Protein AF-A0A382N9I4-F1 (afdb_monomer)

Sequence (144 aa):
MTTFRITFIALTLSLASAFGQSQLPPLEKSVEDKSTGLNVPPGFEVDLVYKVDKRKYGSWIAMTFDDKGRLAVSDQGRAGTFSIEIPKPGEAFDESKIKKLNVKSSQWGMLHAFGHLYMMGNRSLNRAKVLANGDLGPTEFLAE

Secondary structure (DSSP, 8-state):
--STTHHHHHHHHHHHHHH----PPPPPPPEE-TTT--EE-TT----------HHHH--EEEEEE-TTSPEEEEESSSS-EEEEPPPPTTSPP-GGG-EE-SS-S-EEEEEEETTEEEEEETTEEEEEEEPTTS-EEEEEEEE-

Solvent-accessible surface area (backbone atoms only — not comparable to full-atom values): 8682 Å² total; per-residue (Å²): 142,70,72,76,67,57,62,60,56,59,59,57,60,61,53,55,61,74,75,63,68,81,71,73,74,80,80,70,75,60,41,69,35,85,87,71,71,49,72,34,54,82,95,62,85,72,81,87,69,75,82,76,54,51,89,73,50,30,52,71,64,23,57,28,55,45,102,83,66,28,37,40,36,12,4,62,57,83,58,29,16,33,37,37,76,70,55,59,92,94,51,79,59,64,74,87,62,57,38,80,48,98,54,76,35,30,26,65,40,48,43,56,53,97,62,24,44,37,36,29,34,88,72,31,35,31,34,21,42,53,42,95,90,69,49,70,47,73,77,42,83,77,50,103

Structure (mmCIF, N/CA/C/O backbone):
data_AF-A0A382N9I4-F1
#
_entry.id   AF-A0A382N9I4-F1
#
loop_
_atom_site.group_PDB
_atom_site.id
_atom_site.type_symbol
_atom_site.la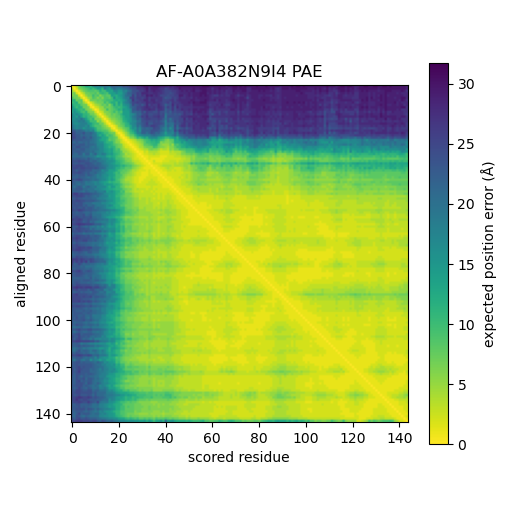bel_atom_id
_atom_site.label_alt_id
_atom_site.label_comp_id
_atom_site.label_asym_id
_atom_site.label_entity_id
_atom_site.label_seq_id
_atom_site.pdbx_PDB_ins_code
_atom_site.Cartn_x
_atom_site.Cartn_y
_atom_site.Cartn_z
_atom_site.occupancy
_atom_site.B_iso_or_equiv
_atom_site.auth_seq_id
_atom_site.auth_comp_id
_atom_site.auth_asym_id
_atom_site.auth_atom_id
_atom_site.pdbx_PDB_model_num
ATOM 1 N N . MET A 1 1 ? -61.462 -26.212 -26.743 1.00 52.34 1 MET A N 1
ATOM 2 C CA . MET A 1 1 ? -60.187 -26.777 -26.230 1.00 52.34 1 MET A CA 1
ATOM 3 C C . MET A 1 1 ? -59.021 -25.774 -26.179 1.00 52.34 1 MET A C 1
ATOM 5 O O . MET A 1 1 ? -57.904 -26.182 -25.891 1.00 52.34 1 MET A O 1
ATOM 9 N N . THR A 1 2 ? -59.242 -24.469 -26.373 1.00 53.66 2 THR A N 1
ATOM 10 C CA . THR A 1 2 ? -58.158 -23.464 -26.467 1.00 53.66 2 THR A CA 1
ATOM 11 C C . THR A 1 2 ? -58.172 -22.399 -25.364 1.00 53.66 2 THR A C 1
ATOM 13 O O . THR A 1 2 ? -57.145 -21.780 -25.118 1.00 53.66 2 THR A O 1
ATOM 16 N N . THR A 1 3 ? -59.272 -22.231 -24.627 1.00 51.41 3 TH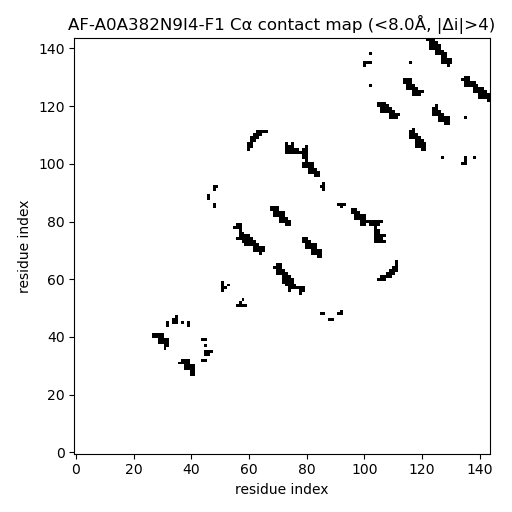R A N 1
ATOM 17 C CA . THR A 1 3 ? -59.397 -21.227 -23.551 1.00 51.41 3 THR A CA 1
ATOM 18 C C . THR A 1 3 ? -58.846 -21.689 -22.197 1.00 51.41 3 THR A C 1
ATOM 20 O O . THR A 1 3 ? -58.390 -20.865 -21.418 1.00 51.41 3 THR A O 1
ATOM 23 N N . PHE A 1 4 ? -58.786 -23.000 -21.937 1.00 48.09 4 PHE A N 1
ATOM 24 C CA . PHE A 1 4 ? -58.301 -23.558 -20.661 1.00 48.09 4 PHE A CA 1
ATOM 25 C C . PHE A 1 4 ? -56.769 -23.503 -20.484 1.00 48.09 4 PHE A C 1
ATOM 27 O O . PHE A 1 4 ? -56.270 -23.618 -19.368 1.00 48.09 4 PHE A O 1
ATOM 34 N N . ARG A 1 5 ? -56.006 -23.329 -21.574 1.00 50.59 5 ARG A N 1
ATOM 35 C CA . ARG A 1 5 ? -54.529 -23.306 -21.551 1.00 50.59 5 ARG A CA 1
ATOM 36 C C . ARG A 1 5 ? -53.931 -21.931 -21.234 1.00 50.59 5 ARG A C 1
ATOM 38 O O . ARG A 1 5 ? -52.788 -21.870 -20.801 1.00 50.59 5 ARG A O 1
ATOM 45 N N . ILE A 1 6 ? -54.684 -20.845 -21.416 1.00 49.75 6 ILE A N 1
ATOM 46 C CA . ILE A 1 6 ? -54.178 -19.473 -21.225 1.00 49.75 6 ILE A CA 1
ATOM 47 C C . ILE A 1 6 ? -54.311 -19.036 -19.755 1.00 49.75 6 ILE A C 1
ATOM 49 O O . ILE A 1 6 ? -53.435 -18.355 -19.229 1.00 49.75 6 ILE A O 1
ATOM 53 N N . THR A 1 7 ? -55.336 -19.510 -19.043 1.00 48.03 7 THR A N 1
ATOM 54 C CA . THR A 1 7 ? -55.563 -19.179 -17.624 1.00 48.03 7 THR A CA 1
ATOM 55 C C . THR A 1 7 ? -54.505 -19.780 -16.690 1.00 48.03 7 THR A C 1
ATOM 57 O O . THR A 1 7 ? -54.191 -19.195 -15.659 1.00 48.03 7 THR A O 1
ATOM 60 N N . PHE A 1 8 ? -53.901 -20.914 -17.064 1.00 46.62 8 PHE A N 1
ATOM 61 C CA . PHE A 1 8 ? -52.876 -21.581 -16.252 1.00 46.62 8 PHE A CA 1
ATOM 62 C C . PHE A 1 8 ? -51.511 -20.871 -16.271 1.00 46.62 8 PHE A C 1
ATOM 64 O O . PHE A 1 8 ? -50.796 -20.921 -15.277 1.00 46.62 8 PHE A O 1
ATOM 71 N N . ILE A 1 9 ? -51.162 -20.169 -17.356 1.00 51.00 9 ILE A N 1
ATOM 72 C CA . ILE A 1 9 ? -49.867 -19.470 -17.490 1.00 51.00 9 ILE A CA 1
ATOM 73 C C . ILE A 1 9 ? -49.864 -18.141 -16.712 1.00 51.00 9 ILE A C 1
ATOM 75 O O . ILE A 1 9 ? -48.844 -17.753 -16.140 1.00 51.00 9 ILE A O 1
ATOM 79 N N . ALA A 1 10 ? -51.012 -17.461 -16.624 1.00 51.06 10 ALA A N 1
ATOM 80 C CA . ALA A 1 10 ? -51.140 -16.223 -15.853 1.00 51.06 10 ALA A CA 1
ATOM 81 C C . ALA A 1 10 ? -51.006 -16.457 -14.336 1.00 51.06 10 ALA A C 1
ATOM 83 O O . ALA A 1 10 ? -50.410 -15.639 -13.642 1.00 51.06 10 ALA A O 1
ATOM 84 N N . LEU A 1 11 ? -51.490 -17.598 -13.830 1.00 50.16 11 LEU A N 1
ATOM 85 C CA . LEU A 1 11 ? -51.446 -17.923 -12.400 1.00 50.16 11 LEU A CA 1
ATOM 86 C C . LEU A 1 11 ? -50.027 -18.279 -11.913 1.00 50.16 11 LEU A C 1
ATOM 88 O O . LEU A 1 11 ? -49.667 -17.987 -10.772 1.00 50.16 11 LEU A O 1
ATOM 92 N N . THR A 1 12 ? -49.197 -18.867 -12.781 1.00 53.44 12 THR A N 1
ATOM 93 C CA . THR A 1 12 ? -47.813 -19.237 -12.446 1.00 53.44 12 THR A CA 1
ATOM 94 C C . THR A 1 12 ? -46.857 -18.043 -12.409 1.00 53.44 12 THR A C 1
ATOM 96 O O . THR A 1 12 ? -45.900 -18.063 -11.638 1.00 53.44 12 THR A O 1
ATOM 99 N N . LEU A 1 13 ? -47.119 -16.977 -13.179 1.00 50.84 13 LEU A N 1
ATOM 100 C CA . LEU A 1 13 ? -46.260 -15.785 -13.195 1.00 50.84 13 LEU A CA 1
ATOM 101 C C . LEU A 1 13 ? -46.452 -14.904 -11.946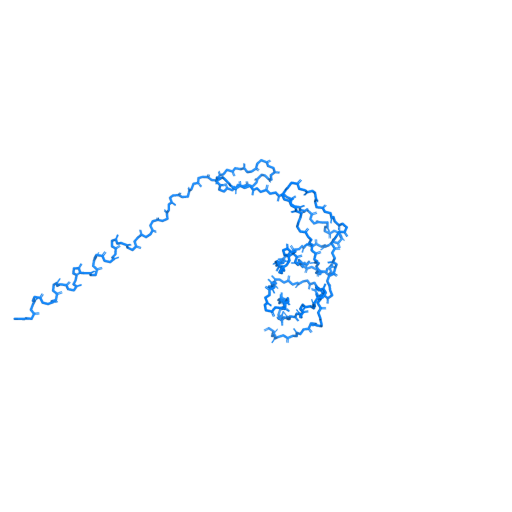 1.00 50.84 13 LEU A C 1
ATOM 103 O O . LEU A 1 13 ? -45.493 -14.311 -11.463 1.00 50.84 13 LEU A O 1
ATOM 107 N N . SER A 1 14 ? -47.658 -14.878 -11.370 1.00 52.34 14 SER A N 1
ATOM 108 C CA . SER A 1 14 ? -47.953 -14.168 -10.115 1.00 52.34 14 SER A CA 1
ATOM 109 C C . SER A 1 14 ? -47.367 -14.840 -8.866 1.00 52.34 14 SER A C 1
ATOM 111 O O . SER A 1 14 ? -47.097 -14.158 -7.876 1.00 52.34 14 SER A O 1
ATOM 113 N N . LEU A 1 15 ? -47.134 -16.159 -8.897 1.00 50.75 15 LEU A N 1
ATOM 114 C CA . LEU A 1 15 ? -46.534 -16.877 -7.767 1.00 50.75 15 LEU A CA 1
ATOM 115 C C . LEU A 1 15 ? -45.019 -16.636 -7.666 1.00 50.75 15 LEU A C 1
ATOM 117 O O . LEU A 1 15 ? -44.485 -16.588 -6.563 1.00 50.75 15 LEU A O 1
ATOM 121 N N . ALA A 1 16 ? -44.330 -16.420 -8.792 1.00 53.19 16 ALA A N 1
ATOM 122 C CA . ALA A 1 16 ? -42.890 -16.152 -8.804 1.00 53.19 16 ALA A CA 1
ATOM 123 C C . ALA A 1 16 ? -42.526 -14.808 -8.139 1.00 53.19 16 ALA A C 1
ATOM 125 O O . ALA A 1 16 ? -41.481 -14.699 -7.500 1.00 53.19 16 ALA A O 1
ATOM 126 N N . SER A 1 17 ? -43.405 -13.803 -8.213 1.00 55.16 17 SER A N 1
ATOM 127 C CA . SER A 1 17 ? -43.220 -12.508 -7.542 1.00 55.16 17 SER A CA 1
ATOM 128 C C . SER A 1 17 ? -43.367 -12.567 -6.017 1.00 55.16 17 SER A C 1
ATOM 130 O O . SER A 1 17 ? -42.752 -11.759 -5.333 1.00 55.16 17 SER A O 1
ATOM 132 N N . ALA A 1 18 ? -44.120 -13.530 -5.470 1.00 55.12 18 ALA A N 1
ATOM 133 C CA . ALA A 1 18 ? -44.329 -13.648 -4.022 1.00 55.12 18 ALA A CA 1
ATOM 134 C C . ALA A 1 18 ? -43.127 -14.267 -3.281 1.00 55.12 18 ALA A C 1
ATOM 136 O O . ALA A 1 18 ? -42.943 -14.017 -2.094 1.00 55.12 18 ALA A O 1
ATOM 137 N N . P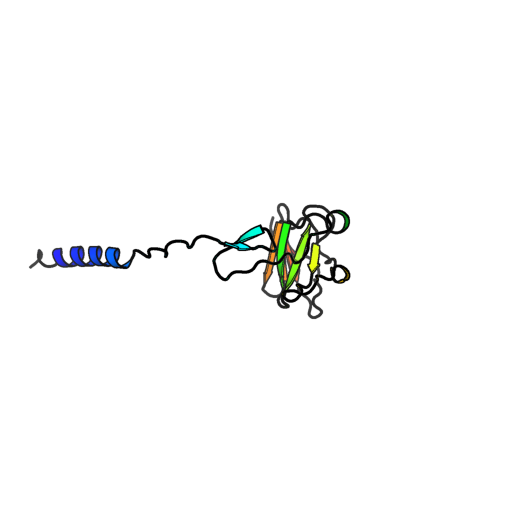HE A 1 19 ? -42.290 -15.042 -3.979 1.00 58.12 19 PHE A N 1
ATOM 138 C CA . PHE A 1 19 ? -41.080 -15.657 -3.413 1.00 58.12 19 PHE A CA 1
ATOM 139 C C . PHE A 1 19 ? -39.786 -14.906 -3.772 1.00 58.12 19 PHE A C 1
ATOM 141 O O . PHE A 1 19 ? -38.716 -15.265 -3.290 1.00 58.12 19 PHE A O 1
ATOM 148 N N . GLY A 1 20 ? -39.872 -13.868 -4.611 1.00 55.75 20 GLY A N 1
ATOM 149 C CA . GLY A 1 20 ? -38.724 -13.090 -5.091 1.00 55.75 20 GLY A CA 1
ATOM 150 C C . GLY A 1 20 ? -38.381 -11.846 -4.264 1.00 55.75 20 GLY A C 1
ATOM 151 O O . GLY A 1 20 ? -37.394 -11.177 -4.562 1.00 55.75 20 GLY A O 1
ATOM 152 N N . GLN A 1 21 ? -39.160 -11.506 -3.235 1.00 58.31 21 GLN A N 1
ATOM 153 C CA . GLN A 1 21 ? -38.844 -10.383 -2.351 1.00 58.31 21 GLN A CA 1
ATOM 154 C C . GLN A 1 21 ? -37.895 -10.832 -1.243 1.00 58.31 21 GLN A C 1
ATOM 156 O O . GLN A 1 21 ? -38.304 -11.139 -0.126 1.00 58.31 21 GLN A O 1
ATOM 161 N N . SER A 1 22 ? -36.596 -10.830 -1.546 1.00 66.94 22 SER A N 1
ATOM 162 C CA . SER A 1 22 ? -35.564 -10.790 -0.513 1.00 66.94 22 SER A CA 1
ATOM 163 C C . SER A 1 22 ? -35.685 -9.456 0.233 1.00 66.94 22 SER A C 1
ATOM 165 O O . SER A 1 22 ? -35.072 -8.457 -0.150 1.00 66.94 22 SER A O 1
ATOM 167 N N . GLN A 1 23 ? -36.519 -9.405 1.270 1.00 72.62 23 GLN A N 1
ATOM 168 C CA . GLN A 1 23 ? -36.450 -8.325 2.244 1.00 72.62 23 GLN A CA 1
ATOM 169 C C . GLN A 1 23 ? -35.132 -8.497 2.988 1.00 72.62 23 GLN A C 1
ATOM 171 O O . GLN A 1 23 ? -34.937 -9.480 3.703 1.00 72.62 23 GLN A O 1
ATOM 176 N N . LEU A 1 24 ? -34.204 -7.564 2.774 1.00 76.00 24 LEU A N 1
ATOM 177 C CA . LEU A 1 24 ? -33.024 -7.480 3.621 1.00 76.00 24 LEU A CA 1
ATOM 178 C C . LEU A 1 24 ? 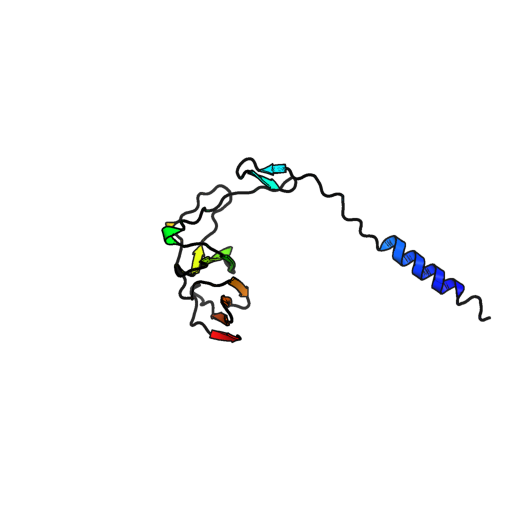-33.508 -7.375 5.074 1.00 76.00 24 LEU A C 1
ATOM 180 O O . LEU A 1 24 ? -34.471 -6.638 5.328 1.00 76.00 24 LEU A O 1
ATOM 184 N N . PRO A 1 25 ? -32.892 -8.107 6.018 1.00 76.44 25 PRO A N 1
ATOM 185 C CA . PRO A 1 25 ? -33.212 -7.922 7.422 1.00 76.44 25 PRO A CA 1
ATOM 186 C C . PRO A 1 25 ? -33.050 -6.435 7.771 1.00 76.44 25 PRO A C 1
ATOM 188 O O . PRO A 1 25 ? -32.176 -5.770 7.199 1.00 76.44 25 PRO A O 1
ATOM 191 N N . PRO A 1 26 ? -33.885 -5.886 8.671 1.00 78.44 26 PRO A N 1
ATOM 192 C CA . PRO A 1 26 ? -33.716 -4.518 9.134 1.00 78.44 26 PRO A CA 1
ATOM 193 C C . PRO A 1 26 ? -32.270 -4.297 9.579 1.00 78.44 26 PRO A C 1
ATOM 195 O O . PRO A 1 26 ? -31.738 -5.091 10.354 1.00 78.44 26 PRO A O 1
ATOM 198 N N . LEU A 1 27 ? -31.631 -3.244 9.064 1.00 79.56 27 LEU A N 1
ATOM 199 C CA . LEU A 1 27 ? -30.269 -2.898 9.459 1.00 79.56 27 LEU A CA 1
ATOM 200 C C . LEU A 1 27 ? -30.261 -2.607 10.958 1.00 79.56 27 LEU A C 1
ATOM 202 O O . LEU A 1 27 ? -30.929 -1.683 11.427 1.00 79.56 27 LEU A O 1
ATOM 206 N N . GLU A 1 28 ? -29.519 -3.418 11.701 1.00 87.75 28 GLU A N 1
ATOM 207 C CA . GLU A 1 28 ? -29.333 -3.207 13.126 1.00 87.75 28 GLU A CA 1
ATOM 208 C C . GLU A 1 28 ? -28.593 -1.884 13.355 1.00 87.75 28 GLU A C 1
ATOM 210 O O . GLU A 1 28 ? -27.739 -1.476 12.561 1.00 87.75 28 GLU A O 1
ATOM 215 N N . LYS A 1 29 ? -28.948 -1.172 14.429 1.00 92.19 29 LYS A N 1
ATOM 216 C CA . LYS A 1 29 ? -28.313 0.110 14.736 1.00 92.19 29 LYS A CA 1
ATOM 217 C C . LYS A 1 29 ? -26.837 -0.133 15.056 1.00 92.19 29 LYS A C 1
ATOM 219 O O . LYS A 1 29 ? -26.517 -0.966 15.899 1.00 92.19 29 LYS A O 1
ATOM 224 N N . SER A 1 30 ? -25.952 0.619 14.409 1.00 92.81 30 SER A N 1
ATOM 225 C CA . SER A 1 30 ? -24.517 0.556 14.680 1.00 92.81 30 SER A CA 1
ATOM 226 C C . SER A 1 30 ? -24.191 0.952 16.123 1.00 92.81 30 SER A C 1
ATOM 228 O O . SER A 1 30 ? -24.869 1.794 16.721 1.00 92.81 30 SER A O 1
ATOM 230 N N . VAL A 1 31 ? -23.119 0.373 16.650 1.00 93.38 31 VAL A N 1
ATOM 231 C CA . VAL A 1 31 ? -22.532 0.660 17.958 1.00 93.38 31 VAL A CA 1
ATOM 232 C C . VAL A 1 31 ? -21.215 1.395 17.738 1.00 93.38 31 VAL A C 1
ATOM 234 O O . VAL A 1 31 ? -20.440 1.038 16.854 1.00 93.38 31 VAL A O 1
ATOM 237 N N . GLU A 1 32 ? -20.961 2.434 18.525 1.00 93.31 32 GLU A N 1
ATOM 238 C CA . GLU A 1 32 ? -19.680 3.137 18.501 1.00 93.31 32 GLU A CA 1
ATOM 239 C C . GLU A 1 32 ? -18.593 2.273 19.158 1.00 93.31 32 GLU A C 1
ATOM 241 O O . GLU A 1 32 ? -18.704 1.891 20.327 1.00 93.31 32 GLU A O 1
ATOM 246 N N . ASP A 1 33 ? -17.534 1.979 18.410 1.00 89.25 33 ASP A N 1
ATOM 247 C CA . ASP A 1 33 ? -16.311 1.391 18.931 1.00 89.25 33 ASP A CA 1
ATOM 248 C C . ASP A 1 33 ? -15.581 2.423 19.796 1.00 89.25 33 ASP A C 1
ATOM 250 O O . ASP A 1 33 ? -15.140 3.467 19.318 1.00 89.25 33 ASP A O 1
ATOM 254 N N . LYS A 1 34 ? -15.436 2.132 21.091 1.00 83.50 34 LYS A N 1
ATOM 255 C CA . LYS A 1 34 ? -14.861 3.083 22.056 1.00 83.50 34 LYS A CA 1
ATOM 256 C C . LYS A 1 34 ? -13.391 3.400 21.795 1.00 83.50 34 LYS A C 1
ATOM 258 O O . LYS A 1 34 ? -12.920 4.445 22.236 1.00 83.50 34 LYS A O 1
ATOM 263 N N . SER A 1 35 ? -12.657 2.486 21.162 1.00 80.69 35 SER A N 1
ATOM 264 C CA . SER A 1 35 ? -11.216 2.638 20.960 1.00 80.69 35 SER A CA 1
ATOM 265 C C . SER A 1 35 ? -10.897 3.586 19.800 1.00 80.69 35 SER A C 1
ATOM 267 O O . SER A 1 35 ? -9.913 4.324 19.854 1.00 80.69 35 SER A O 1
ATOM 269 N N . THR A 1 36 ? -11.770 3.627 18.790 1.00 87.81 36 THR A N 1
ATOM 270 C CA . THR A 1 36 ? -11.573 4.393 17.553 1.00 87.81 36 THR A CA 1
ATOM 271 C C . THR A 1 36 ? -12.598 5.506 17.321 1.00 87.81 36 THR A C 1
ATOM 273 O O . THR A 1 36 ? -12.337 6.408 16.525 1.00 87.81 36 THR A O 1
ATOM 276 N N . GLY A 1 37 ? -13.752 5.469 17.994 1.00 90.81 37 GLY A N 1
ATOM 277 C CA . GLY A 1 37 ? -14.890 6.369 17.767 1.00 90.81 37 GLY A CA 1
ATOM 278 C C . GLY A 1 37 ? -15.679 6.066 16.486 1.00 90.81 37 GLY A C 1
ATOM 279 O O . GLY A 1 37 ? -16.502 6.875 16.052 1.00 90.81 37 GLY A O 1
ATOM 280 N N . LEU A 1 38 ? -15.414 4.930 15.831 1.00 93.69 38 LEU A N 1
ATOM 281 C CA . LEU A 1 38 ? -16.099 4.524 14.605 1.00 93.69 38 LEU A CA 1
ATOM 282 C C . LEU A 1 38 ? -17.376 3.747 14.921 1.00 93.69 38 LEU A C 1
ATOM 284 O O . LEU A 1 38 ? -17.401 2.894 15.796 1.00 93.69 38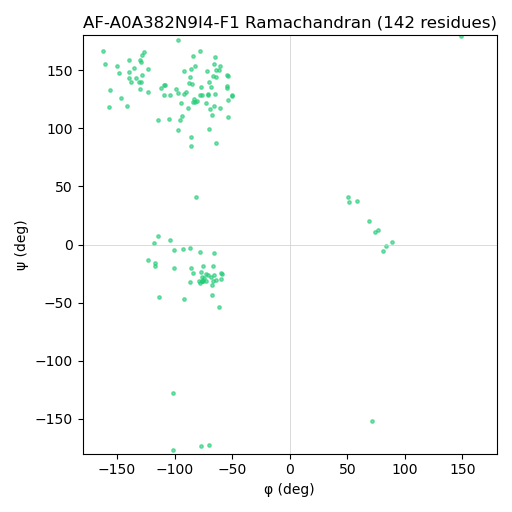 LEU A O 1
ATOM 288 N N . ASN A 1 39 ? -18.446 4.010 14.173 1.00 94.25 39 ASN A N 1
ATOM 289 C CA . ASN A 1 39 ? -19.687 3.250 14.292 1.00 94.25 39 ASN A CA 1
ATOM 290 C C . ASN A 1 39 ? -19.607 1.970 13.454 1.00 94.25 39 ASN A C 1
ATOM 292 O O . ASN A 1 39 ? -19.425 2.045 12.238 1.00 94.25 39 ASN A O 1
ATOM 296 N N . VAL A 1 40 ? -19.792 0.814 14.090 1.00 93.25 40 VAL A N 1
ATOM 297 C CA . VAL A 1 40 ? -19.741 -0.509 13.452 1.00 93.25 40 VAL A CA 1
ATOM 298 C C . VAL A 1 40 ? -20.958 -1.368 13.799 1.00 93.25 40 VAL A C 1
ATOM 300 O O . VAL A 1 40 ? -21.653 -1.078 14.773 1.00 93.25 40 VAL A O 1
ATOM 303 N N . PRO A 1 41 ? -21.288 -2.400 13.001 1.00 92.81 41 PRO A N 1
ATOM 304 C CA . PRO A 1 41 ? -22.373 -3.312 13.347 1.00 92.81 41 PRO A CA 1
ATOM 305 C C . PRO A 1 41 ? -22.106 -4.033 14.682 1.00 92.81 41 PRO A C 1
ATOM 307 O O . PRO A 1 41 ? -20.944 -4.227 15.050 1.00 92.81 41 PRO A O 1
ATOM 310 N N . PRO A 1 42 ? -23.148 -4.466 15.408 1.00 90.56 42 PRO A N 1
ATOM 311 C CA . PRO A 1 42 ? -22.966 -5.231 16.639 1.00 90.56 42 PRO A CA 1
ATOM 312 C C . PRO A 1 42 ? -22.090 -6.476 16.434 1.00 90.56 42 PRO A C 1
ATOM 314 O O . PRO A 1 42 ? -22.251 -7.212 15.462 1.00 90.56 42 PRO A O 1
ATOM 317 N N . GLY A 1 43 ? -21.146 -6.701 17.352 1.00 90.00 43 GLY A N 1
ATOM 318 C CA . GLY A 1 43 ? -20.187 -7.812 17.289 1.00 90.00 43 GLY A CA 1
ATOM 319 C C . GLY A 1 43 ? -18.941 -7.561 16.430 1.00 90.00 43 GLY A C 1
ATOM 320 O O . GLY A 1 43 ? -18.082 -8.436 16.369 1.00 90.00 43 GLY A O 1
ATOM 321 N N . PHE A 1 44 ? -18.819 -6.395 15.787 1.00 91.06 44 PHE A N 1
ATOM 322 C CA . PHE A 1 44 ? -17.590 -5.973 15.112 1.00 91.06 44 PHE A CA 1
ATOM 323 C C . PHE A 1 44 ? -16.703 -5.155 16.052 1.00 91.06 44 PHE A C 1
ATOM 325 O O . PHE A 1 44 ? -17.192 -4.419 16.906 1.00 91.06 44 PHE A O 1
ATOM 332 N N . GLU A 1 45 ? -15.395 -5.254 15.835 1.00 88.00 45 GLU A N 1
ATOM 333 C CA . GLU A 1 45 ? -14.364 -4.494 16.541 1.00 88.00 45 GLU A CA 1
ATOM 334 C C . GLU A 1 45 ? -13.526 -3.714 15.526 1.00 88.00 45 GLU A C 1
ATOM 336 O O . GLU A 1 45 ? -13.379 -4.133 14.371 1.00 88.00 45 GLU A O 1
ATOM 341 N N . VAL A 1 46 ? -12.979 -2.573 15.947 1.00 90.62 46 VAL A N 1
ATOM 342 C CA . VAL A 1 46 ? -12.092 -1.753 15.117 1.00 90.62 46 VAL A CA 1
ATOM 343 C C . VAL A 1 46 ? -10.828 -1.442 15.892 1.00 90.62 46 VAL A C 1
ATOM 345 O O . VAL A 1 46 ? -10.890 -1.129 17.072 1.00 90.62 46 VAL A O 1
ATOM 348 N N . ASP A 1 47 ? -9.688 -1.490 15.209 1.00 88.12 47 ASP A N 1
ATOM 349 C CA . ASP A 1 47 ? -8.389 -1.164 15.790 1.00 88.12 47 ASP A CA 1
ATOM 350 C C . ASP A 1 47 ? -7.622 -0.191 14.884 1.00 88.12 47 ASP A C 1
ATOM 352 O O . ASP A 1 47 ? -7.625 -0.313 13.651 1.00 88.12 47 ASP A O 1
ATOM 356 N N . LEU A 1 48 ? -6.950 0.788 15.494 1.00 89.88 48 LEU A N 1
ATOM 357 C CA . LEU A 1 48 ? -6.049 1.693 14.791 1.00 89.88 48 LEU A CA 1
ATOM 358 C C . LEU A 1 48 ? -4.661 1.055 14.709 1.00 89.88 48 LEU A C 1
ATOM 360 O O . LEU A 1 48 ? -3.806 1.281 15.559 1.00 89.88 48 LEU A O 1
ATOM 364 N N . VAL A 1 49 ? -4.410 0.335 13.616 1.00 91.50 49 VAL A N 1
ATOM 365 C CA . VAL A 1 49 ? -3.123 -0.341 13.390 1.00 91.50 49 VAL A CA 1
ATOM 366 C C . VAL A 1 49 ? -1.954 0.646 13.314 1.00 91.50 49 VAL A C 1
ATOM 368 O O . VAL A 1 49 ? -0.952 0.492 14.004 1.00 91.50 49 VAL A O 1
ATOM 371 N N . TYR A 1 50 ? -2.045 1.658 12.449 1.00 93.00 50 TYR A N 1
ATOM 372 C CA . TYR A 1 50 ? -0.960 2.617 12.258 1.00 93.00 50 TYR A CA 1
ATOM 373 C C . TYR A 1 50 ? -1.470 3.944 11.707 1.00 93.00 50 TYR A C 1
ATOM 375 O O . TYR A 1 50 ? -2.197 3.996 10.713 1.00 93.00 50 TYR A O 1
ATOM 383 N N . LYS A 1 51 ? -1.025 5.043 12.321 1.00 93.94 51 LYS A N 1
ATOM 384 C CA . LYS A 1 51 ? -1.203 6.388 11.778 1.00 93.94 51 LYS A CA 1
ATOM 385 C C . LYS A 1 51 ? 0.045 6.773 10.996 1.00 93.94 51 LYS A C 1
ATOM 387 O O . LYS A 1 51 ? 1.071 7.089 11.587 1.00 93.94 51 LYS A O 1
ATOM 392 N N . VAL A 1 52 ? -0.080 6.790 9.673 1.00 95.75 52 VAL A N 1
ATOM 393 C CA . VAL A 1 52 ? 1.032 7.059 8.755 1.00 95.75 52 VAL A CA 1
ATOM 394 C C . VAL A 1 52 ? 1.741 8.375 9.083 1.00 95.75 52 VAL A C 1
ATOM 396 O O . VAL A 1 52 ? 1.119 9.445 9.083 1.00 95.75 52 VAL A O 1
ATOM 399 N N . ASP A 1 53 ? 3.059 8.312 9.302 1.00 97.00 53 ASP A N 1
ATOM 400 C CA . ASP A 1 53 ? 3.902 9.506 9.357 1.00 97.00 53 ASP A CA 1
ATOM 401 C C . ASP A 1 53 ? 4.016 10.122 7.956 1.00 97.00 53 ASP A C 1
ATOM 403 O O . ASP A 1 53 ? 4.822 9.710 7.114 1.00 97.00 53 ASP A O 1
ATOM 407 N N . LYS A 1 54 ? 3.209 11.162 7.720 1.00 96.12 54 LYS A N 1
ATOM 408 C CA . LYS A 1 54 ? 3.151 11.868 6.435 1.00 96.12 54 LYS A CA 1
ATOM 409 C C . LYS A 1 54 ? 4.486 12.467 5.997 1.00 96.12 54 LYS A C 1
ATOM 411 O O . LYS A 1 54 ? 4.680 12.666 4.801 1.00 96.12 54 LYS A O 1
ATOM 416 N N . ARG A 1 55 ? 5.400 12.769 6.926 1.00 96.75 55 ARG A N 1
ATOM 417 C CA . ARG A 1 55 ? 6.714 13.338 6.591 1.00 96.75 55 ARG A CA 1
ATOM 418 C C . ARG A 1 55 ? 7.660 12.277 6.034 1.00 96.75 55 ARG A C 1
ATOM 420 O O . ARG A 1 55 ? 8.489 12.606 5.192 1.00 96.75 55 ARG A O 1
ATOM 427 N N . LYS A 1 56 ? 7.525 11.025 6.485 1.00 96.94 56 LYS A N 1
ATOM 428 C CA . LYS A 1 56 ? 8.367 9.897 6.059 1.00 96.94 56 LYS A CA 1
ATOM 429 C C . LYS A 1 56 ? 7.775 9.136 4.875 1.00 96.94 56 LYS A C 1
ATOM 431 O O . LYS A 1 56 ? 8.484 8.847 3.914 1.00 96.94 56 LYS A O 1
ATOM 436 N N . TYR A 1 57 ? 6.482 8.824 4.940 1.00 98.06 57 TYR A N 1
ATOM 437 C CA . TYR A 1 57 ? 5.831 7.872 4.034 1.00 98.06 57 TYR A CA 1
ATOM 438 C C . TYR A 1 57 ? 4.730 8.490 3.172 1.00 98.06 57 TYR A C 1
ATOM 440 O O . TYR A 1 57 ? 4.117 7.781 2.376 1.00 98.06 57 TYR A O 1
ATOM 448 N N . GLY A 1 58 ? 4.496 9.798 3.298 1.00 97.12 58 GLY A N 1
ATOM 449 C CA . GLY A 1 58 ? 3.480 10.510 2.531 1.00 97.12 58 GLY A CA 1
ATOM 450 C C . GLY A 1 58 ? 2.050 10.163 2.956 1.00 97.12 58 GLY A C 1
ATOM 451 O O . GLY A 1 58 ? 1.782 9.860 4.116 1.00 97.12 58 GLY A O 1
ATOM 452 N N . SER A 1 59 ? 1.106 10.259 2.024 1.00 97.19 59 SER A N 1
ATOM 453 C CA . SER A 1 59 ? -0.310 9.964 2.253 1.00 97.19 59 SER A CA 1
ATOM 454 C C . SER A 1 59 ? -0.705 8.754 1.427 1.00 97.19 59 SER A C 1
ATOM 456 O O . SER A 1 59 ? -0.791 8.851 0.205 1.00 97.19 59 SER A O 1
ATOM 458 N N . TRP A 1 60 ? -0.916 7.614 2.081 1.00 97.62 60 TRP A N 1
ATOM 459 C CA . TRP A 1 60 ? -1.258 6.376 1.388 1.00 97.62 60 TRP A CA 1
ATOM 460 C C . TRP A 1 60 ? -2.681 6.435 0.831 1.00 97.62 60 TRP A C 1
ATOM 462 O O . TRP A 1 60 ? -3.613 6.769 1.559 1.00 97.62 60 TRP A O 1
ATOM 472 N N . ILE A 1 61 ? -2.835 6.126 -0.456 1.00 96.81 61 ILE A N 1
ATOM 473 C CA . ILE A 1 61 ? -4.107 6.246 -1.191 1.00 96.81 61 ILE A CA 1
ATOM 474 C C . ILE A 1 61 ? -4.575 4.946 -1.845 1.00 96.81 61 ILE A C 1
ATOM 476 O O . ILE A 1 61 ? -5.729 4.855 -2.249 1.00 96.81 61 ILE A O 1
ATOM 480 N N . ALA A 1 62 ? -3.707 3.943 -1.941 1.00 97.75 62 ALA A N 1
ATOM 481 C CA . ALA A 1 62 ? -4.047 2.625 -2.459 1.00 97.75 62 ALA A CA 1
ATOM 482 C C . ALA A 1 62 ? -3.357 1.551 -1.627 1.00 97.75 62 ALA A C 1
ATOM 484 O O . ALA A 1 62 ? -2.255 1.776 -1.112 1.00 97.75 62 ALA A O 1
ATOM 485 N N . MET A 1 63 ? -4.005 0.392 -1.510 1.00 97.88 63 MET A N 1
ATOM 486 C CA . MET A 1 63 ? -3.455 -0.764 -0.818 1.00 97.88 63 MET A CA 1
ATOM 487 C C . MET A 1 63 ? -3.964 -2.085 -1.400 1.00 97.88 63 MET A C 1
ATOM 489 O O . MET A 1 63 ? -5.061 -2.138 -1.948 1.00 97.88 63 MET A O 1
ATOM 493 N N . THR A 1 64 ? -3.181 -3.151 -1.252 1.00 98.19 64 THR A N 1
ATOM 494 C CA . THR A 1 64 ? -3.600 -4.538 -1.514 1.00 98.19 64 THR A CA 1
ATOM 495 C C . THR A 1 64 ? -2.855 -5.480 -0.580 1.00 98.19 64 THR A C 1
ATOM 497 O O . THR A 1 64 ? -1.691 -5.234 -0.257 1.00 98.19 64 THR A O 1
ATOM 500 N N . PHE A 1 65 ? -3.501 -6.573 -0.179 1.00 97.44 65 PHE A N 1
ATOM 501 C CA . PHE A 1 65 ? -2.810 -7.683 0.474 1.00 97.44 65 PHE A CA 1
ATOM 502 C C . PHE A 1 65 ? -1.952 -8.449 -0.531 1.00 97.44 65 PHE A C 1
ATOM 504 O O . PHE A 1 65 ? -2.305 -8.500 -1.708 1.00 97.44 65 PHE A O 1
ATOM 511 N N . ASP A 1 66 ? -0.848 -9.031 -0.068 1.00 93.94 66 ASP A N 1
ATOM 512 C CA . ASP A 1 66 ? -0.117 -10.087 -0.767 1.00 93.94 66 ASP A CA 1
ATOM 513 C C . ASP A 1 66 ? -0.505 -11.482 -0.246 1.00 93.94 66 ASP A C 1
ATOM 515 O O . ASP A 1 66 ? -1.249 -11.620 0.727 1.00 93.94 66 ASP A O 1
ATOM 519 N N . ASP A 1 67 ? 0.041 -12.533 -0.861 1.00 91.88 67 ASP A N 1
ATOM 520 C CA . ASP A 1 67 ? -0.255 -13.927 -0.487 1.00 91.88 67 ASP A CA 1
ATOM 521 C C . ASP A 1 67 ? 0.245 -14.314 0.924 1.00 91.88 67 ASP A C 1
ATOM 523 O O . ASP A 1 67 ? -0.035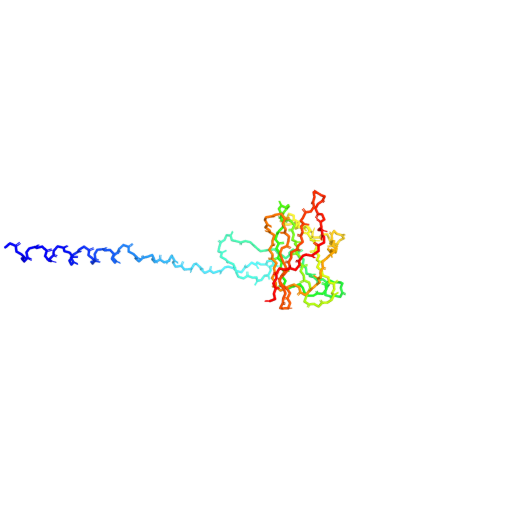 -15.411 1.406 1.00 91.88 67 ASP A O 1
ATOM 527 N N . LYS A 1 68 ? 1.004 -13.437 1.596 1.00 91.56 68 LYS A N 1
ATOM 528 C CA . LYS A 1 68 ? 1.514 -13.620 2.964 1.00 91.56 68 LYS A CA 1
ATOM 529 C C . LYS A 1 68 ? 0.734 -12.790 3.992 1.00 91.56 68 LYS A C 1
ATOM 531 O O . LYS A 1 68 ? 1.112 -12.784 5.161 1.00 91.56 68 LYS A O 1
ATOM 536 N N . GLY A 1 69 ? -0.320 -12.082 3.577 1.00 92.88 69 GLY A N 1
ATOM 537 C CA . GLY A 1 69 ? -1.115 -11.209 4.444 1.00 92.88 69 GLY A CA 1
ATOM 538 C C . GLY A 1 69 ? -0.448 -9.868 4.774 1.00 92.88 69 GLY A C 1
ATOM 539 O O . GLY A 1 69 ? -0.915 -9.153 5.659 1.00 92.88 69 GLY A O 1
ATOM 540 N N . ARG A 1 70 ? 0.632 -9.498 4.075 1.00 95.44 70 ARG A N 1
ATOM 541 C CA . ARG A 1 70 ? 1.248 -8.165 4.175 1.00 95.44 70 ARG A CA 1
ATOM 542 C C . ARG A 1 70 ? 0.481 -7.191 3.291 1.00 95.44 70 ARG A C 1
ATOM 544 O O . ARG A 1 70 ? -0.079 -7.598 2.278 1.00 95.44 70 ARG A O 1
ATOM 551 N N . LEU A 1 71 ? 0.500 -5.902 3.618 1.00 97.19 71 LEU A N 1
ATOM 552 C CA . LEU A 1 71 ? -0.063 -4.867 2.749 1.00 97.19 71 LEU A CA 1
ATOM 553 C C . LEU A 1 71 ? 1.033 -4.219 1.908 1.00 97.19 71 LEU A C 1
ATOM 555 O O . LEU A 1 71 ? 2.044 -3.768 2.443 1.00 97.19 71 LEU A O 1
ATOM 559 N N . ALA A 1 72 ? 0.807 -4.120 0.601 1.00 97.75 72 ALA A N 1
ATOM 560 C CA . ALA A 1 72 ? 1.480 -3.148 -0.247 1.00 97.75 72 ALA A CA 1
ATOM 561 C C . ALA A 1 72 ? 0.641 -1.863 -0.272 1.00 97.75 72 ALA A C 1
ATOM 563 O O . ALA A 1 72 ? -0.563 -1.939 -0.496 1.00 97.75 72 ALA A O 1
ATOM 564 N N . VAL A 1 73 ? 1.259 -0.704 -0.046 1.00 98.31 73 VAL A N 1
ATOM 565 C CA . VAL A 1 73 ? 0.598 0.608 0.069 1.00 98.31 73 VAL A CA 1
ATOM 566 C C . VAL A 1 73 ? 1.333 1.652 -0.767 1.00 98.31 73 VAL A C 1
ATOM 568 O O . VAL A 1 73 ? 2.560 1.619 -0.835 1.00 98.31 73 VAL A O 1
ATOM 571 N N . SER A 1 74 ? 0.627 2.592 -1.395 1.00 98.50 74 SER A N 1
ATOM 572 C CA . SER A 1 74 ? 1.259 3.639 -2.218 1.00 98.50 74 SER A CA 1
ATOM 573 C C . SER A 1 74 ? 0.897 5.043 -1.756 1.00 98.50 74 SER A C 1
ATOM 575 O O . SER A 1 74 ? -0.276 5.354 -1.556 1.00 98.50 74 SER A O 1
ATOM 577 N N . ASP A 1 75 ? 1.913 5.896 -1.606 1.00 98.25 75 ASP A N 1
ATOM 578 C CA . ASP A 1 75 ? 1.752 7.334 -1.388 1.00 98.25 75 ASP A CA 1
ATOM 579 C C . ASP A 1 75 ? 1.155 8.031 -2.619 1.00 98.25 75 ASP A C 1
ATOM 581 O O . ASP A 1 75 ? 1.507 7.709 -3.750 1.00 98.25 75 ASP A O 1
ATOM 585 N N . GLN A 1 76 ? 0.324 9.052 -2.403 1.00 96.94 76 GLN A N 1
ATOM 586 C CA . GLN A 1 76 ? -0.215 9.911 -3.459 1.00 96.94 76 GLN A CA 1
ATOM 587 C C . GLN A 1 76 ? 0.857 10.720 -4.197 1.00 96.94 76 GLN A C 1
ATOM 589 O O . GLN A 1 76 ? 0.681 11.052 -5.368 1.00 96.94 76 GLN A O 1
ATOM 594 N N . GLY A 1 77 ? 1.946 11.071 -3.512 1.00 96.06 77 GLY A N 1
ATOM 595 C CA . GLY A 1 77 ? 3.036 11.891 -4.021 1.00 96.06 77 GLY A CA 1
ATOM 596 C C . GLY A 1 77 ? 4.265 11.080 -4.429 1.00 96.06 77 GLY A C 1
ATOM 597 O O . GLY A 1 77 ? 4.205 10.164 -5.242 1.00 96.06 77 GLY A O 1
ATOM 598 N N . ARG A 1 78 ? 5.430 11.471 -3.906 1.00 97.06 78 ARG A N 1
ATOM 599 C CA . ARG A 1 78 ? 6.745 10.939 -4.311 1.00 97.06 78 ARG A CA 1
ATOM 600 C C . ARG A 1 78 ? 7.460 10.151 -3.209 1.00 97.06 78 ARG A C 1
ATOM 602 O O . ARG A 1 78 ? 8.627 9.804 -3.381 1.00 97.06 78 ARG A O 1
ATOM 609 N N . ALA A 1 79 ? 6.805 9.885 -2.079 1.00 97.94 79 ALA A N 1
ATOM 610 C CA . ALA A 1 79 ? 7.435 9.232 -0.933 1.00 97.94 79 ALA A CA 1
ATOM 611 C C . ALA A 1 79 ? 7.791 7.771 -1.245 1.00 97.94 79 ALA A C 1
ATOM 613 O O . ALA A 1 79 ? 8.908 7.325 -0.961 1.00 97.94 79 ALA A O 1
ATOM 614 N N . GLY A 1 80 ? 6.889 7.038 -1.898 1.00 98.00 80 GLY A N 1
ATOM 615 C CA . GLY A 1 80 ? 7.144 5.670 -2.337 1.00 98.00 80 GLY A CA 1
ATOM 616 C C . GLY A 1 80 ? 5.906 4.786 -2.357 1.00 98.00 80 GLY A C 1
ATOM 617 O O . GLY A 1 80 ? 4.807 5.201 -1.995 1.00 98.00 80 GLY A O 1
ATOM 618 N N . THR A 1 81 ? 6.133 3.544 -2.763 1.00 98.38 81 THR A N 1
ATOM 619 C CA . THR A 1 81 ? 5.246 2.417 -2.482 1.00 98.38 81 THR A CA 1
ATOM 620 C C . THR A 1 81 ? 5.966 1.527 -1.476 1.00 98.38 81 THR A C 1
ATOM 622 O O . THR A 1 81 ? 7.180 1.336 -1.578 1.00 98.38 81 THR A O 1
ATOM 625 N N . PHE A 1 82 ? 5.253 1.034 -0.474 1.00 98.19 82 PHE A N 1
ATOM 626 C CA . PHE A 1 82 ? 5.815 0.350 0.684 1.00 98.19 82 PHE A CA 1
ATOM 627 C C . PHE A 1 82 ? 5.119 -0.989 0.915 1.00 98.19 82 PHE A C 1
ATOM 629 O O . PHE A 1 82 ? 3.986 -1.183 0.491 1.00 98.19 82 PHE A O 1
ATOM 636 N N . SER A 1 83 ? 5.799 -1.901 1.601 1.00 97.25 83 SER A N 1
ATOM 637 C CA . SER A 1 83 ? 5.238 -3.117 2.175 1.00 97.25 83 SER A CA 1
ATOM 638 C C . SER A 1 83 ? 5.261 -3.006 3.694 1.00 97.25 83 SER A C 1
ATOM 640 O O . SER A 1 83 ? 6.277 -2.603 4.270 1.00 97.25 83 SER A O 1
ATOM 642 N N . ILE A 1 84 ? 4.147 -3.368 4.325 1.00 97.12 84 ILE A N 1
ATOM 643 C CA . ILE A 1 84 ? 3.992 -3.414 5.777 1.00 97.12 84 ILE A CA 1
ATOM 644 C C . ILE A 1 84 ? 3.448 -4.773 6.219 1.00 97.12 84 ILE A C 1
ATOM 646 O O . ILE A 1 84 ? 2.638 -5.390 5.526 1.00 97.12 84 ILE A O 1
ATOM 650 N N . GLU A 1 85 ? 3.887 -5.226 7.387 1.00 95.88 85 GLU A N 1
ATOM 651 C CA . GLU A 1 85 ? 3.317 -6.384 8.075 1.00 95.88 85 GLU A CA 1
ATOM 652 C C . GLU A 1 85 ? 2.224 -5.887 9.023 1.00 95.88 85 GLU A C 1
ATOM 654 O O . GLU A 1 85 ? 2.450 -4.947 9.786 1.00 95.88 85 GLU A O 1
ATOM 659 N N . ILE A 1 86 ? 1.036 -6.491 8.956 1.00 94.56 86 ILE A N 1
ATOM 660 C CA . ILE A 1 86 ? -0.047 -6.168 9.886 1.00 94.56 86 ILE A CA 1
ATOM 661 C C . ILE A 1 86 ? 0.209 -6.934 11.193 1.00 94.56 86 ILE A C 1
ATOM 663 O O . ILE A 1 86 ? 0.371 -8.157 11.138 1.00 94.56 86 ILE A O 1
ATOM 667 N N . PRO A 1 87 ? 0.296 -6.252 12.350 1.00 94.56 87 PRO A N 1
ATOM 668 C CA . PRO A 1 87 ? 0.451 -6.909 13.640 1.00 94.56 87 PRO A CA 1
ATOM 669 C C . PRO A 1 87 ? -0.794 -7.737 13.961 1.00 94.56 87 PRO A C 1
ATOM 671 O O . PRO A 1 87 ? -1.865 -7.535 13.383 1.00 94.56 87 PRO A O 1
ATOM 674 N N . LYS A 1 88 ? -0.673 -8.681 14.895 1.00 92.56 88 LYS A N 1
ATOM 675 C CA . LYS A 1 88 ? -1.868 -9.369 15.393 1.00 92.56 88 LYS A CA 1
ATOM 676 C C . LYS A 1 88 ? -2.760 -8.371 16.144 1.00 92.56 88 LYS A C 1
ATOM 678 O O . LYS A 1 88 ? -2.240 -7.385 16.665 1.00 92.56 88 LYS A O 1
ATOM 683 N N . PRO A 1 89 ? -4.076 -8.626 16.247 1.00 89.31 89 PRO A N 1
ATOM 684 C CA . PRO A 1 89 ? -4.968 -7.771 17.026 1.00 89.31 89 PRO A CA 1
ATOM 685 C C . PRO A 1 89 ? -4.426 -7.516 18.439 1.00 89.31 89 PRO A C 1
ATOM 687 O O . PRO A 1 89 ? -4.056 -8.461 19.140 1.00 89.31 89 PRO A O 1
ATOM 690 N N . GLY A 1 90 ? -4.347 -6.243 18.834 1.00 86.50 90 GLY A N 1
ATOM 691 C CA . GLY A 1 90 ? -3.815 -5.812 20.131 1.00 86.50 90 GLY A CA 1
ATOM 692 C C . GLY A 1 90 ? -2.284 -5.722 20.240 1.00 86.50 90 GLY A C 1
ATOM 693 O O . GLY A 1 90 ? -1.784 -5.251 21.262 1.00 86.50 90 GLY A O 1
ATOM 694 N N . GLU A 1 91 ? -1.520 -6.134 19.222 1.00 92.44 91 GLU A N 1
ATOM 695 C CA . GLU A 1 91 ? -0.069 -5.915 19.169 1.00 92.44 91 GLU A CA 1
ATOM 696 C C . GLU A 1 91 ? 0.264 -4.545 18.555 1.00 92.44 91 GLU A C 1
ATOM 698 O O . GLU A 1 91 ? -0.382 -4.076 17.618 1.00 92.44 91 GLU A O 1
ATOM 703 N N . ALA A 1 92 ? 1.321 -3.901 19.057 1.00 93.00 92 ALA A N 1
ATOM 704 C CA . ALA A 1 92 ? 1.773 -2.623 18.519 1.00 93.00 92 ALA A CA 1
ATOM 705 C C . ALA A 1 92 ? 2.397 -2.781 17.122 1.00 93.00 92 ALA A C 1
ATOM 707 O O . ALA A 1 92 ? 3.180 -3.699 16.868 1.00 93.00 92 ALA A O 1
ATOM 708 N N . PHE A 1 93 ? 2.105 -1.832 16.231 1.00 95.75 93 PHE A N 1
ATOM 709 C CA . PHE A 1 93 ? 2.737 -1.758 14.919 1.00 95.75 93 PHE A CA 1
ATOM 710 C C . PHE A 1 93 ? 4.211 -1.334 15.022 1.00 95.75 93 PHE A C 1
ATOM 712 O O . PHE A 1 93 ? 4.541 -0.315 15.632 1.00 95.75 93 PHE A O 1
ATOM 719 N N . ASP A 1 94 ? 5.099 -2.092 14.377 1.00 96.00 94 ASP A N 1
ATOM 720 C CA . ASP A 1 94 ? 6.537 -1.817 14.324 1.00 96.00 94 ASP A CA 1
ATOM 721 C C . ASP A 1 94 ? 6.907 -1.087 13.023 1.00 96.00 94 ASP A C 1
ATOM 723 O O . ASP A 1 94 ? 7.103 -1.695 11.967 1.00 96.00 94 ASP A O 1
ATOM 727 N N . GLU A 1 95 ? 7.038 0.239 13.109 1.00 96.56 95 GLU A N 1
ATOM 728 C CA . GLU A 1 95 ? 7.383 1.104 11.972 1.00 96.56 95 GLU A CA 1
ATOM 729 C C . GLU A 1 95 ? 8.742 0.754 11.335 1.00 96.56 95 GLU A C 1
ATOM 731 O O . GLU A 1 95 ? 8.945 0.993 10.143 1.00 96.56 95 GLU A O 1
ATOM 736 N N . SER A 1 96 ? 9.664 0.127 12.078 1.00 96.06 96 SER A N 1
ATOM 737 C CA . SER A 1 96 ? 10.975 -0.265 11.540 1.00 96.06 96 SER A CA 1
ATOM 738 C C . SER A 1 96 ? 10.885 -1.361 10.471 1.00 96.06 96 SER A C 1
ATOM 740 O O . SER A 1 96 ? 11.804 -1.520 9.665 1.00 96.06 96 SER A O 1
ATOM 742 N N . LYS A 1 97 ? 9.760 -2.087 10.416 1.00 95.38 97 LYS A N 1
ATOM 743 C CA . LYS A 1 97 ? 9.501 -3.142 9.430 1.00 95.38 97 LYS A CA 1
ATOM 744 C C . LYS A 1 97 ? 8.906 -2.630 8.120 1.00 95.38 97 LYS A C 1
ATOM 746 O O . LYS A 1 97 ? 8.725 -3.429 7.201 1.00 95.38 97 LYS A O 1
ATOM 751 N N . ILE A 1 98 ? 8.618 -1.330 7.997 1.00 97.56 98 ILE A N 1
ATOM 752 C CA . ILE A 1 98 ? 8.152 -0.745 6.736 1.00 97.56 98 ILE A CA 1
ATOM 753 C C . ILE A 1 98 ? 9.271 -0.838 5.693 1.00 97.56 98 ILE A C 1
ATOM 755 O O . ILE A 1 98 ? 10.341 -0.247 5.843 1.00 97.56 98 ILE A O 1
ATOM 759 N N . LYS A 1 99 ? 9.009 -1.544 4.589 1.00 96.69 99 LYS A N 1
ATOM 760 C CA . LYS A 1 99 ? 9.971 -1.735 3.492 1.00 96.69 99 LYS A CA 1
ATOM 761 C C . LYS A 1 99 ? 9.539 -0.949 2.267 1.00 96.69 99 LYS A C 1
ATOM 763 O O . LYS A 1 99 ? 8.414 -1.100 1.806 1.00 96.69 99 LYS A O 1
ATOM 768 N N . LYS A 1 100 ? 10.425 -0.138 1.692 1.00 97.56 100 LYS A N 1
ATOM 769 C CA . LYS A 1 100 ? 10.152 0.532 0.413 1.00 97.56 100 LYS A CA 1
ATOM 770 C C . LYS A 1 100 ? 10.291 -0.467 -0.738 1.00 97.56 100 LYS A C 1
ATOM 772 O O . LYS A 1 100 ? 11.303 -1.153 -0.836 1.00 97.56 100 LYS A O 1
ATOM 777 N N . LEU A 1 101 ? 9.281 -0.533 -1.598 1.00 97.38 101 LEU A N 1
ATOM 778 C CA . LEU A 1 101 ? 9.258 -1.388 -2.780 1.00 97.38 101 LEU A CA 1
ATOM 779 C C . LEU A 1 101 ? 9.927 -0.684 -3.968 1.00 97.38 101 LEU A C 1
ATOM 781 O O . LEU A 1 101 ? 9.893 0.541 -4.093 1.00 97.38 101 LEU A O 1
ATOM 785 N N . ASN A 1 102 ? 10.506 -1.468 -4.873 1.00 97.06 102 ASN A N 1
ATOM 786 C CA . ASN A 1 102 ? 11.178 -1.017 -6.096 1.00 97.06 102 ASN A CA 1
ATOM 787 C C . ASN A 1 102 ? 10.196 -0.713 -7.247 1.00 97.06 102 ASN A C 1
ATOM 789 O O . ASN A 1 102 ? 10.465 -1.019 -8.406 1.00 97.06 102 ASN A O 1
ATOM 793 N N . VAL A 1 103 ? 9.061 -0.089 -6.930 1.00 97.19 103 VAL A N 1
ATOM 794 C CA . VAL A 1 103 ? 8.041 0.348 -7.895 1.00 97.19 103 VAL A CA 1
ATOM 795 C C . VAL A 1 103 ? 7.698 1.820 -7.667 1.00 97.19 103 VAL A C 1
ATOM 797 O O . VAL A 1 103 ? 8.018 2.401 -6.627 1.00 97.19 103 VAL A O 1
ATOM 800 N N . LYS A 1 104 ? 7.063 2.456 -8.655 1.00 96.62 104 LYS A N 1
ATOM 801 C CA . LYS A 1 104 ? 6.693 3.877 -8.574 1.00 96.62 104 LYS A CA 1
ATOM 802 C C . LYS A 1 104 ? 5.674 4.125 -7.450 1.00 96.62 104 LYS A C 1
ATOM 804 O O . LYS A 1 104 ? 4.858 3.258 -7.148 1.00 96.62 104 LYS A O 1
ATOM 809 N N . SER A 1 105 ? 5.709 5.322 -6.862 1.00 97.50 105 SER A N 1
ATOM 810 C CA . SER A 1 105 ? 4.635 5.867 -6.013 1.00 97.50 105 SER A CA 1
ATOM 811 C C . SER A 1 105 ? 3.464 6.369 -6.866 1.00 97.50 105 SER A C 1
ATOM 813 O O . SER A 1 105 ? 3.475 6.183 -8.083 1.00 97.50 105 SER A O 1
ATOM 815 N N . SER A 1 106 ? 2.466 7.009 -6.255 1.00 97.44 106 SER A N 1
ATOM 816 C CA . SER A 1 106 ? 1.260 7.512 -6.924 1.00 97.44 106 SER A CA 1
ATOM 817 C C . SER A 1 106 ? 0.476 6.414 -7.643 1.00 97.44 106 SER A C 1
ATOM 819 O O . SER A 1 106 ? -0.071 6.647 -8.721 1.00 97.44 106 SER A O 1
ATOM 821 N N . GLN A 1 107 ? 0.422 5.216 -7.057 1.00 97.88 107 GLN A N 1
ATOM 822 C CA . GLN A 1 107 ? -0.488 4.170 -7.520 1.00 97.88 107 GLN A CA 1
ATOM 823 C C . GLN A 1 107 ? -1.862 4.419 -6.894 1.00 97.88 107 GLN A C 1
ATOM 825 O O . GLN A 1 107 ? -1.975 4.590 -5.684 1.00 97.88 107 GLN A O 1
ATOM 830 N N . TRP A 1 108 ? -2.893 4.509 -7.726 1.00 97.06 108 TRP A N 1
ATOM 831 C CA . TRP A 1 108 ? -4.274 4.824 -7.346 1.00 97.06 108 TRP A CA 1
ATOM 832 C C . TRP A 1 108 ? -5.143 3.567 -7.265 1.00 97.06 108 TRP A C 1
ATOM 834 O O . TRP A 1 108 ? -6.173 3.567 -6.602 1.00 97.06 108 TRP A O 1
ATOM 844 N N . GLY A 1 109 ? -4.714 2.485 -7.914 1.00 97.38 109 GLY A N 1
ATOM 845 C CA . GLY A 1 109 ? -5.293 1.154 -7.773 1.00 97.38 109 GLY A CA 1
ATOM 846 C C . GLY A 1 109 ? -4.189 0.109 -7.709 1.00 97.38 109 GLY A C 1
ATOM 847 O O . GLY A 1 109 ? -3.188 0.218 -8.417 1.00 97.38 109 GLY A O 1
ATOM 848 N N . MET A 1 110 ? -4.349 -0.893 -6.850 1.00 98.44 110 MET A N 1
ATOM 849 C CA . MET A 1 110 ? -3.387 -1.982 -6.695 1.00 98.44 110 MET A CA 1
ATOM 850 C C . MET A 1 110 ? -4.124 -3.307 -6.525 1.00 98.44 110 MET A C 1
ATOM 852 O O . MET A 1 110 ? -5.173 -3.352 -5.888 1.00 98.44 110 MET A O 1
ATOM 856 N N . LEU A 1 111 ? -3.568 -4.377 -7.089 1.00 98.25 111 LEU A N 1
ATOM 857 C CA . LEU A 1 111 ? -4.084 -5.734 -6.927 1.00 98.25 111 LEU A CA 1
ATOM 858 C C . LEU A 1 111 ? -2.925 -6.724 -6.937 1.00 98.25 111 LEU A C 1
ATOM 860 O O . LEU A 1 111 ? -2.145 -6.758 -7.886 1.00 98.25 111 LEU A O 1
ATOM 864 N N . HIS A 1 112 ? -2.837 -7.559 -5.911 1.00 98.06 112 HIS A N 1
ATOM 865 C CA . HIS A 1 112 ? -1.991 -8.744 -5.947 1.00 98.06 112 HIS A CA 1
ATOM 866 C C . HIS A 1 112 ? -2.786 -9.916 -6.524 1.00 98.06 112 HIS A C 1
ATOM 868 O O . HIS A 1 112 ? -3.804 -10.313 -5.962 1.00 98.06 112 HIS A O 1
ATOM 874 N N . ALA A 1 113 ? -2.350 -10.457 -7.657 1.00 97.62 113 ALA A N 1
ATOM 875 C CA . ALA A 1 113 ? -2.991 -11.616 -8.270 1.00 97.62 113 ALA A CA 1
ATOM 876 C C . ALA A 1 113 ? -2.042 -12.311 -9.246 1.00 97.62 113 ALA A C 1
ATOM 878 O O . ALA A 1 113 ? -1.149 -11.687 -9.816 1.00 97.62 113 ALA A O 1
ATOM 879 N N . PHE A 1 114 ? -2.257 -13.606 -9.490 1.00 96.94 114 PHE A N 1
ATOM 880 C CA . PHE A 1 114 ? -1.557 -14.354 -10.544 1.00 96.94 114 PHE A CA 1
ATOM 881 C C . PHE A 1 114 ? -0.018 -14.217 -10.486 1.00 96.94 114 PHE A C 1
ATOM 883 O O . PHE A 1 114 ? 0.643 -14.104 -11.519 1.00 96.94 114 PHE A O 1
ATOM 890 N N . GLY A 1 115 ? 0.556 -14.157 -9.277 1.00 97.00 115 GLY A N 1
ATOM 891 C CA . GLY A 1 115 ? 1.998 -13.983 -9.058 1.00 97.00 115 GLY A CA 1
ATOM 892 C C . GLY A 1 115 ? 2.557 -12.607 -9.449 1.00 97.00 115 GLY A C 1
ATOM 893 O O . G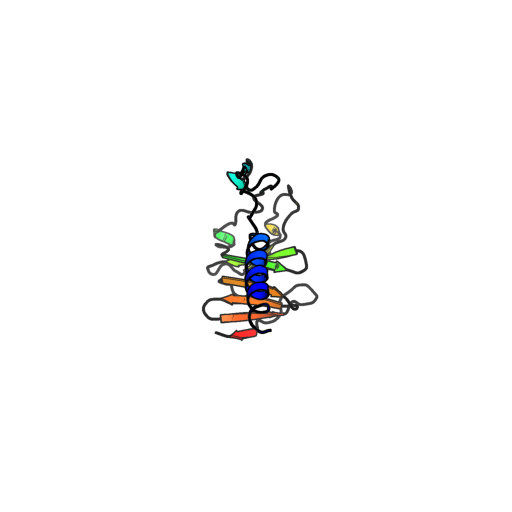LY A 1 115 ? 3.754 -12.492 -9.709 1.00 97.00 115 GLY A O 1
ATOM 894 N N . HIS A 1 116 ? 1.713 -11.578 -9.541 1.00 98.44 116 HIS A N 1
ATOM 895 C CA . HIS A 1 116 ? 2.104 -10.210 -9.875 1.00 98.44 116 HIS A CA 1
ATOM 896 C C . HIS A 1 116 ? 1.430 -9.196 -8.949 1.00 98.44 116 HIS A C 1
ATOM 898 O O . HIS A 1 116 ? 0.302 -9.388 -8.493 1.00 98.44 116 HIS A O 1
ATOM 904 N N . LEU A 1 117 ? 2.106 -8.068 -8.749 1.00 98.44 117 LEU A N 1
ATOM 905 C CA . LEU A 1 117 ? 1.497 -6.845 -8.250 1.00 98.44 117 LEU A CA 1
ATOM 906 C C . LEU A 1 117 ? 1.083 -5.983 -9.445 1.00 98.44 117 LEU A C 1
ATOM 908 O O . LEU A 1 117 ? 1.944 -5.459 -10.148 1.00 98.44 117 LEU A O 1
ATOM 912 N N . TYR A 1 118 ? -0.217 -5.836 -9.672 1.00 98.56 118 TYR A N 1
ATOM 913 C CA . TYR A 1 118 ? -0.796 -4.908 -10.639 1.00 98.56 118 TYR A CA 1
ATOM 914 C C . TYR A 1 118 ? -0.941 -3.529 -10.004 1.00 98.56 118 TYR A C 1
ATOM 916 O O . TYR A 1 118 ? -1.320 -3.410 -8.838 1.00 98.56 118 TYR A O 1
ATOM 924 N N . MET A 1 119 ? -0.620 -2.490 -10.766 1.00 98.50 119 MET A N 1
ATOM 925 C CA . MET A 1 119 ? -0.514 -1.117 -10.288 1.00 98.50 119 MET A CA 1
ATOM 926 C C . MET A 1 119 ? -1.067 -0.166 -11.345 1.00 98.50 119 MET A C 1
ATOM 928 O O . MET A 1 119 ? -0.570 -0.115 -12.471 1.00 98.50 119 MET A O 1
ATOM 932 N N . MET A 1 120 ? -2.099 0.579 -10.975 1.00 98.25 120 MET A N 1
ATOM 933 C CA . MET A 1 120 ? -2.724 1.596 -11.806 1.00 98.25 120 MET A CA 1
ATOM 934 C C . MET A 1 120 ? -2.293 2.962 -11.281 1.00 98.25 120 MET A C 1
ATOM 936 O O . MET A 1 120 ? -2.706 3.370 -10.196 1.00 98.25 120 MET A O 1
ATOM 940 N N . GLY A 1 121 ? -1.426 3.639 -12.025 1.00 96.19 121 GLY A N 1
ATOM 941 C CA . GLY A 1 121 ? -1.065 5.036 -11.810 1.00 96.19 121 GLY A CA 1
ATOM 942 C C . GLY A 1 121 ? -1.796 5.940 -12.799 1.00 96.19 121 GLY A C 1
ATOM 943 O O . GLY A 1 121 ? -2.580 5.477 -13.620 1.00 96.19 121 GLY A O 1
ATOM 944 N N . ASN A 1 122 ? -1.520 7.242 -12.762 1.00 95.31 122 ASN A N 1
ATOM 945 C CA . ASN A 1 122 ? -2.152 8.192 -13.680 1.00 95.31 122 ASN A CA 1
ATOM 946 C C . ASN A 1 122 ? -1.980 7.769 -15.154 1.00 95.31 122 ASN A C 1
ATOM 948 O O . ASN A 1 122 ? -0.867 7.850 -15.678 1.00 95.31 122 ASN A O 1
ATOM 952 N N . ARG A 1 123 ? -3.081 7.340 -15.793 1.00 95.38 123 ARG A N 1
ATOM 953 C CA . ARG A 1 123 ? -3.123 6.837 -17.179 1.00 95.38 123 ARG A CA 1
ATOM 954 C C . ARG A 1 123 ? -2.078 5.755 -17.454 1.00 95.38 123 ARG A C 1
ATOM 956 O O . ARG A 1 123 ? -1.354 5.817 -18.435 1.00 95.38 123 ARG A O 1
ATOM 963 N N . SER A 1 124 ? -1.855 4.832 -16.523 1.00 97.06 124 SER A N 1
ATOM 964 C CA . SER A 1 124 ? -0.915 3.744 -16.779 1.00 97.06 124 SER A CA 1
ATOM 965 C C . SER A 1 124 ? -1.207 2.546 -15.898 1.00 97.06 124 SER A C 1
ATOM 967 O O . SER A 1 124 ? -1.079 2.613 -14.674 1.00 97.06 124 SER A O 1
ATOM 969 N N . LEU A 1 125 ? -1.531 1.426 -16.533 1.00 98.31 125 LEU A N 1
ATOM 970 C CA . LEU A 1 125 ? -1.591 0.121 -15.903 1.00 98.31 125 LEU A CA 1
ATOM 971 C C . LEU A 1 125 ? -0.259 -0.598 -16.106 1.00 98.31 125 LEU A C 1
ATOM 973 O O . LEU A 1 125 ? 0.173 -0.845 -17.231 1.00 98.31 125 LEU A O 1
ATOM 977 N N . ASN A 1 126 ? 0.372 -0.967 -15.000 1.00 98.44 126 ASN A N 1
ATOM 978 C CA . ASN A 1 126 ? 1.617 -1.717 -14.969 1.00 98.44 126 ASN A CA 1
ATOM 979 C C . ASN A 1 126 ? 1.461 -2.955 -14.087 1.00 98.44 126 ASN A C 1
ATOM 981 O O . ASN A 1 126 ? 0.543 -3.044 -13.269 1.00 98.44 126 ASN A O 1
ATOM 985 N N . ARG A 1 127 ? 2.400 -3.891 -14.189 1.00 98.56 127 ARG A N 1
ATOM 986 C CA . ARG A 1 127 ? 2.558 -4.960 -13.203 1.00 98.56 127 ARG A CA 1
ATOM 987 C C . ARG A 1 127 ? 4.022 -5.241 -12.913 1.00 98.56 127 ARG A C 1
ATOM 989 O O . ARG A 1 127 ? 4.882 -4.948 -13.733 1.00 98.56 127 ARG A O 1
ATOM 996 N N . ALA A 1 128 ? 4.306 -5.846 -11.772 1.00 98.56 128 ALA A N 1
ATOM 997 C CA . ALA A 1 128 ? 5.621 -6.387 -11.462 1.00 98.56 128 ALA A CA 1
ATOM 998 C C . ALA A 1 128 ? 5.474 -7.828 -10.974 1.00 98.56 128 ALA A C 1
ATOM 1000 O O . ALA A 1 128 ? 4.603 -8.121 -10.152 1.00 98.56 128 ALA A O 1
ATOM 1001 N N . LYS A 1 129 ? 6.302 -8.735 -11.498 1.00 98.25 129 LYS A N 1
ATOM 1002 C CA . LYS A 1 129 ? 6.290 -10.144 -11.091 1.00 98.25 129 LYS A CA 1
ATOM 1003 C C . LYS A 1 129 ? 6.783 -10.285 -9.657 1.00 98.25 129 LYS A C 1
ATOM 1005 O O . LYS A 1 129 ? 7.814 -9.719 -9.310 1.00 98.25 129 LYS A O 1
ATOM 1010 N N . VAL A 1 130 ? 6.094 -11.082 -8.854 1.00 97.31 130 VAL A N 1
ATOM 1011 C CA . VAL A 1 130 ? 6.545 -11.436 -7.508 1.00 97.31 130 VAL A CA 1
ATOM 1012 C C . VAL A 1 130 ? 7.549 -12.575 -7.620 1.00 97.31 130 VAL A C 1
ATOM 1014 O O . VAL A 1 130 ? 7.277 -13.624 -8.207 1.00 97.31 130 VAL A O 1
ATOM 1017 N N . LEU A 1 131 ? 8.748 -12.341 -7.105 1.00 95.50 131 LEU A N 1
ATOM 1018 C CA . LEU A 1 131 ? 9.844 -13.296 -7.110 1.00 95.50 131 LEU A CA 1
ATOM 1019 C C . LEU A 1 131 ? 9.712 -14.262 -5.926 1.00 95.50 131 LEU A C 1
ATOM 1021 O O . LEU A 1 131 ? 9.025 -13.986 -4.945 1.00 95.50 131 LEU A O 1
ATOM 1025 N N . ALA A 1 132 ? 10.408 -15.400 -5.985 1.00 91.12 132 ALA A N 1
ATOM 1026 C CA . ALA A 1 132 ? 10.336 -16.426 -4.938 1.00 91.12 132 ALA A CA 1
ATOM 1027 C C . ALA A 1 132 ? 10.773 -15.915 -3.549 1.00 91.12 132 ALA A C 1
ATOM 1029 O O . ALA A 1 132 ? 10.268 -16.373 -2.525 1.00 91.12 132 ALA A O 1
ATOM 1030 N N . ASN A 1 133 ? 11.679 -14.934 -3.505 1.00 88.50 133 ASN A N 1
ATOM 1031 C CA . ASN A 1 133 ? 12.113 -14.281 -2.268 1.00 88.50 133 ASN A CA 1
ATOM 1032 C C . ASN A 1 133 ? 11.099 -13.240 -1.738 1.00 88.50 133 ASN A C 1
ATOM 1034 O O . ASN A 1 133 ? 11.249 -12.749 -0.622 1.00 88.50 133 ASN A O 1
ATOM 1038 N N . GLY A 1 134 ? 10.038 -12.945 -2.496 1.00 85.38 134 GLY A N 1
ATOM 1039 C CA . GLY A 1 134 ? 9.014 -11.953 -2.175 1.00 85.38 134 GLY A CA 1
ATOM 1040 C C . GLY A 1 134 ? 9.313 -10.536 -2.664 1.00 85.38 134 GLY A C 1
ATOM 1041 O O . GLY A 1 134 ? 8.503 -9.651 -2.390 1.00 85.38 134 GLY A O 1
ATOM 1042 N N . ASP A 1 135 ? 10.429 -10.319 -3.365 1.00 91.31 135 ASP A N 1
ATOM 1043 C CA . ASP A 1 135 ? 10.723 -9.049 -4.031 1.00 91.31 135 ASP A CA 1
ATOM 1044 C C . ASP A 1 135 ? 9.939 -8.924 -5.341 1.00 91.31 135 ASP A C 1
ATOM 1046 O O . ASP A 1 135 ? 9.394 -9.900 -5.864 1.00 91.31 135 ASP A O 1
ATOM 1050 N N . LEU A 1 136 ? 9.900 -7.714 -5.897 1.00 97.00 136 LEU A N 1
ATOM 1051 C CA . LEU A 1 136 ? 9.277 -7.462 -7.190 1.00 97.00 136 LEU A CA 1
ATOM 1052 C C . LEU A 1 136 ? 10.342 -7.410 -8.289 1.00 97.00 136 LEU A C 1
ATOM 1054 O O . LEU A 1 136 ? 11.379 -6.758 -8.154 1.00 97.00 136 LEU A O 1
ATOM 1058 N N . GLY A 1 137 ? 10.073 -8.096 -9.394 1.00 97.69 137 GLY A N 1
ATOM 1059 C CA . GLY A 1 137 ? 10.854 -8.000 -10.619 1.00 97.69 137 GLY A CA 1
ATOM 1060 C C . GLY A 1 137 ? 10.671 -6.651 -11.328 1.00 97.69 137 GLY A C 1
ATOM 1061 O O . GLY A 1 137 ? 10.022 -5.740 -10.806 1.00 97.69 137 GLY A O 1
ATOM 1062 N N . PRO A 1 138 ? 11.227 -6.509 -12.544 1.00 97.69 138 PRO A N 1
ATOM 1063 C CA . PRO A 1 138 ? 11.032 -5.319 -13.361 1.00 97.69 138 PRO A CA 1
ATOM 1064 C C . PRO A 1 138 ? 9.548 -5.009 -13.583 1.00 97.69 138 PRO A C 1
ATOM 1066 O O . PRO A 1 138 ? 8.716 -5.909 -13.693 1.00 97.69 138 PRO A O 1
ATOM 1069 N N . THR A 1 139 ? 9.226 -3.718 -13.655 1.00 98.06 139 THR A N 1
ATOM 1070 C CA . THR A 1 139 ? 7.868 -3.267 -13.967 1.00 98.06 139 THR A CA 1
ATOM 1071 C C . THR A 1 139 ? 7.601 -3.396 -15.465 1.00 98.06 139 THR A C 1
ATOM 1073 O O . THR A 1 139 ? 8.364 -2.886 -16.284 1.00 98.06 139 THR A O 1
ATOM 1076 N N . GLU A 1 140 ? 6.494 -4.044 -15.806 1.00 98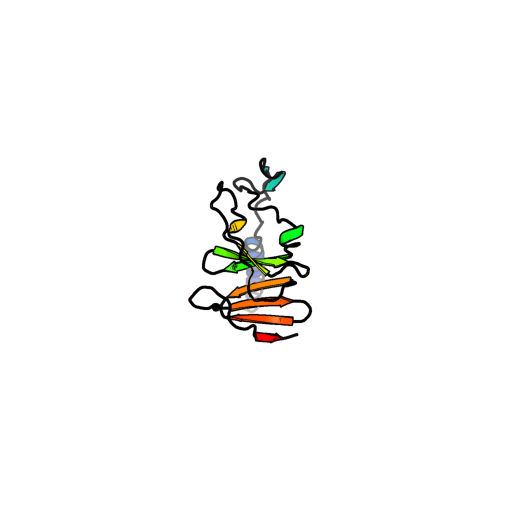.31 140 GLU A N 1
ATOM 1077 C CA . GLU A 1 140 ? 5.971 -4.221 -17.157 1.00 98.31 140 GLU A CA 1
ATOM 1078 C C . GLU A 1 140 ? 4.788 -3.272 -17.372 1.00 98.31 140 GLU A C 1
ATOM 1080 O O . GLU A 1 140 ? 3.849 -3.256 -16.572 1.00 98.31 140 GLU A O 1
ATOM 1085 N N . PHE A 1 141 ? 4.813 -2.501 -18.458 1.00 98.06 141 PHE A N 1
ATOM 1086 C CA . PHE A 1 141 ? 3.670 -1.703 -18.898 1.00 98.06 141 PHE A CA 1
ATOM 1087 C C . PHE A 1 141 ? 2.638 -2.601 -19.586 1.00 98.06 141 PHE A C 1
ATOM 1089 O O . PHE A 1 141 ? 3.003 -3.441 -20.408 1.00 98.06 141 PHE A O 1
ATOM 1096 N N . LEU A 1 142 ? 1.358 -2.414 -19.263 1.00 97.94 142 LEU A N 1
ATOM 1097 C CA . LEU A 1 142 ? 0.256 -3.187 -19.836 1.00 97.94 142 LEU A CA 1
ATOM 1098 C C . LEU A 1 142 ? -0.663 -2.328 -20.709 1.00 97.94 142 LEU A C 1
ATOM 1100 O O . LEU A 1 142 ? -1.041 -2.772 -21.790 1.00 97.94 142 LEU A O 1
ATOM 1104 N N . ALA A 1 143 ? -1.045 -1.137 -20.237 1.00 97.00 143 ALA A N 1
ATOM 1105 C CA . ALA A 1 143 ? -1.992 -0.253 -20.924 1.00 97.00 143 ALA A CA 1
ATOM 1106 C C . ALA A 1 143 ? -1.930 1.196 -20.403 1.00 97.00 143 ALA A C 1
ATOM 1108 O O . ALA A 1 143 ? -1.366 1.450 -19.335 1.00 97.00 143 ALA A O 1
ATOM 1109 N N . GLU A 1 144 ? -2.538 2.124 -21.150 1.00 92.00 144 GLU A N 1
ATOM 1110 C CA . GLU A 1 144 ? -2.745 3.540 -20.796 1.00 92.00 144 GLU A CA 1
ATOM 1111 C C . GLU A 1 144 ? -4.206 3.820 -20.419 1.00 92.00 144 GLU A C 1
ATOM 1113 O O . GLU A 1 144 ? -5.095 3.341 -21.161 1.00 92.00 144 GLU A O 1
#

Mean predicted aligned error: 9.07 Å

Foldseek 3Di:
DPPVVVVVVVVVVVVVVVPPDPPPPPQDFFDQAPAPRDTDGPPDHDDDQDDDPCVQQNQWQEWEAEPVRWIFTAHLDFNAIWIADGDDPPDHGDPVRIGGAPDGHQFNYWYHDPQWIWTHHDFWIWIFGQDPVRHTHDIGTDGD

pLDDT: mean 88.02, std 15.75, range [46.62, 98.56]

Organism: NCBI:txid408172

Radius of gyration: 24.76 Å; Cα contacts (8 Å, |Δi|>4): 248; chains: 1; bounding box: 72×40×48 Å

Nearest PDB structures (foldseek):
  1hxn-assembly1_A  TM=6.366E-01  e=1.859E-02  Oryctolagus cuniculus
  7rj9-assembly2_B  TM=6.002E-01  e=7.031E-02  Homo sapiens
  5tf2-assembly1_A  TM=6.084E-01  e=1.445E-01  Homo sapiens
  6sj7-assembly1_B  TM=3.366E-01  e=8.303E-02  Homo sapiens
  8buq-assembly1_A  TM=3.186E-01  e=9.804E-02  Homo sapiens